Protein AF-K2CQ45-F1 (afdb_monomer_lite)

Structure (mmCIF, N/CA/C/O backbone):
data_AF-K2CQ45-F1
#
_entry.id   AF-K2CQ45-F1
#
loop_
_atom_site.group_PDB
_atom_site.id
_atom_site.type_symbol
_atom_site.label_atom_id
_atom_site.label_alt_id
_atom_site.label_comp_id
_atom_site.label_asym_id
_atom_site.label_entity_id
_atom_site.label_seq_id
_atom_site.pdbx_PDB_ins_code
_atom_site.Cartn_x
_atom_site.Cartn_y
_atom_site.Cartn_z
_atom_site.occupancy
_atom_site.B_iso_or_equiv
_atom_site.auth_seq_id
_atom_site.auth_comp_id
_atom_site.auth_asym_id
_atom_site.auth_atom_id
_atom_site.pdbx_PDB_model_num
ATOM 1 N N . ILE A 1 1 ? -0.972 -13.529 -9.033 1.00 86.44 1 ILE A N 1
ATOM 2 C CA . ILE A 1 1 ? -0.367 -12.830 -10.186 1.00 86.44 1 ILE A CA 1
ATOM 3 C C . ILE A 1 1 ? -0.069 -13.862 -11.252 1.00 86.44 1 ILE A C 1
ATOM 5 O O . ILE A 1 1 ? 0.663 -14.812 -10.983 1.00 86.44 1 ILE A O 1
ATOM 9 N N . ILE A 1 2 ? -0.666 -13.687 -12.423 1.00 92.06 2 ILE A N 1
ATOM 10 C CA . ILE A 1 2 ? -0.490 -14.557 -13.583 1.00 92.06 2 ILE A CA 1
ATOM 11 C C . ILE A 1 2 ? 0.249 -13.805 -14.693 1.00 92.06 2 ILE A C 1
ATOM 13 O O . ILE A 1 2 ? 0.113 -12.586 -14.810 1.00 92.06 2 ILE A O 1
ATOM 17 N N . THR A 1 3 ? 1.043 -14.522 -15.479 1.00 89.31 3 THR A N 1
ATOM 18 C CA . THR A 1 3 ? 1.695 -14.009 -16.686 1.00 89.31 3 THR A CA 1
ATOM 19 C C . THR A 1 3 ? 0.688 -13.850 -17.821 1.00 89.31 3 THR A C 1
ATOM 21 O O . THR A 1 3 ? -0.450 -14.317 -17.741 1.00 89.31 3 THR A O 1
ATOM 24 N N . ASP A 1 4 ? 1.138 -13.249 -18.921 1.00 86.25 4 ASP A N 1
ATOM 25 C CA . ASP A 1 4 ? 0.358 -13.147 -20.155 1.00 86.25 4 ASP A CA 1
ATOM 26 C C . ASP A 1 4 ? -0.076 -14.510 -20.717 1.00 86.25 4 ASP A C 1
ATOM 28 O O . ASP A 1 4 ? -1.190 -14.670 -21.201 1.00 86.25 4 ASP A O 1
ATOM 32 N N . SER A 1 5 ? 0.777 -15.522 -20.549 1.00 88.94 5 SER A N 1
ATOM 33 C CA . SER A 1 5 ? 0.526 -16.918 -20.921 1.00 88.94 5 SER A CA 1
ATOM 34 C C . SER A 1 5 ? -0.356 -17.696 -19.932 1.00 88.94 5 SER A C 1
ATOM 36 O O . SER A 1 5 ? -0.499 -18.909 -20.066 1.00 88.94 5 SER A O 1
ATOM 38 N N . GLY A 1 6 ? -0.907 -17.037 -18.905 1.00 87.62 6 GLY A N 1
ATOM 39 C CA . GLY A 1 6 ? -1.769 -17.660 -17.895 1.00 87.62 6 GLY A CA 1
ATOM 40 C C . GLY A 1 6 ? -1.033 -18.475 -16.826 1.00 87.62 6 GLY A C 1
ATOM 41 O O . GLY A 1 6 ? -1.675 -19.066 -15.959 1.00 87.62 6 GLY A O 1
ATOM 42 N N . ARG A 1 7 ? 0.307 -18.499 -16.833 1.00 89.94 7 ARG A N 1
ATOM 43 C CA . ARG A 1 7 ? 1.095 -19.184 -15.797 1.00 89.94 7 ARG A CA 1
ATOM 44 C C . ARG A 1 7 ? 1.094 -18.378 -14.504 1.00 89.94 7 ARG A C 1
ATOM 46 O O . ARG A 1 7 ? 1.172 -17.152 -14.524 1.00 89.94 7 ARG A O 1
ATOM 53 N N . VAL A 1 8 ? 1.057 -19.058 -13.363 1.00 90.75 8 VAL A N 1
ATOM 54 C CA . VAL A 1 8 ? 1.175 -18.397 -12.058 1.00 90.75 8 VAL A CA 1
ATOM 55 C C . VAL A 1 8 ? 2.617 -17.929 -11.863 1.00 90.75 8 VAL A C 1
ATOM 57 O O . VAL A 1 8 ? 3.536 -18.741 -11.847 1.00 90.75 8 VAL A O 1
ATOM 60 N N . PHE A 1 9 ? 2.806 -16.619 -11.709 1.00 88.06 9 PHE A N 1
ATOM 61 C CA . PHE A 1 9 ? 4.103 -16.008 -11.403 1.00 88.06 9 PHE A CA 1
ATOM 62 C C . PHE A 1 9 ? 4.307 -15.844 -9.893 1.00 88.06 9 PHE A C 1
ATOM 64 O O . PHE A 1 9 ? 5.366 -16.150 -9.359 1.00 88.06 9 PHE A O 1
ATOM 71 N N . LEU A 1 10 ? 3.274 -15.365 -9.197 1.00 86.69 10 LEU A N 1
ATOM 72 C CA . LEU A 1 10 ? 3.314 -15.128 -7.756 1.00 86.69 10 LEU A CA 1
ATOM 73 C C . LEU A 1 10 ? 1.924 -15.329 -7.164 1.00 86.69 10 LEU A C 1
ATOM 75 O O . LEU A 1 10 ? 0.952 -14.765 -7.666 1.00 86.69 10 LEU A O 1
ATOM 79 N N . CYS A 1 11 ? 1.825 -16.090 -6.079 1.00 87.50 11 CYS A N 1
ATOM 80 C CA . CYS A 1 11 ? 0.585 -16.276 -5.336 1.00 87.50 11 CYS A CA 1
ATOM 81 C C . CYS A 1 11 ? 0.736 -15.669 -3.939 1.00 87.50 11 CYS A C 1
ATOM 83 O O . CYS A 1 11 ? 1.561 -16.127 -3.151 1.00 87.50 11 CYS A O 1
ATOM 85 N N . HIS A 1 12 ? -0.045 -14.630 -3.641 1.00 86.56 12 HIS A N 1
ATOM 86 C CA . HIS A 1 12 ? -0.121 -14.072 -2.295 1.00 86.56 12 HIS A CA 1
ATOM 87 C C . HIS A 1 12 ? -1.175 -14.839 -1.505 1.00 86.56 12 HIS A C 1
ATOM 89 O O . HIS A 1 12 ? -2.341 -14.867 -1.899 1.00 86.56 12 HIS A O 1
ATOM 95 N N . GLN A 1 13 ? -0.760 -15.452 -0.400 1.00 90.50 13 GLN A N 1
ATOM 96 C CA . GLN A 1 13 ? -1.690 -16.112 0.506 1.00 90.50 13 GLN A CA 1
ATOM 97 C C . GLN A 1 13 ? -2.465 -15.068 1.322 1.00 90.50 13 GLN A C 1
ATOM 99 O O . GLN A 1 13 ? -1.872 -14.059 1.717 1.00 90.50 13 GLN A O 1
ATOM 104 N N . PRO A 1 14 ? -3.765 -15.286 1.596 1.00 90.00 14 PRO A N 1
ATOM 105 C CA . PRO A 1 14 ? -4.523 -14.417 2.483 1.00 90.00 14 PRO A CA 1
ATOM 106 C C . PRO A 1 14 ? -3.896 -14.403 3.878 1.00 90.00 14 PRO A C 1
ATOM 108 O O . PRO A 1 14 ? -3.746 -15.443 4.520 1.00 90.00 14 PRO A O 1
ATOM 111 N N . GLU A 1 15 ? -3.551 -13.216 4.358 1.00 91.12 15 GLU A N 1
ATOM 112 C CA . GLU A 1 15 ? -2.920 -13.002 5.658 1.00 91.12 15 GLU A CA 1
ATOM 113 C C . GLU A 1 15 ? -3.805 -12.125 6.550 1.00 91.12 15 GLU A C 1
ATOM 115 O O . GLU A 1 15 ? -4.525 -11.281 6.013 1.00 91.12 15 GLU A O 1
ATOM 120 N N . PRO A 1 16 ? -3.770 -12.294 7.891 1.00 94.62 16 PRO A N 1
ATOM 121 C CA . PRO A 1 16 ? -4.518 -11.453 8.823 1.00 94.62 16 PRO A CA 1
ATOM 122 C C . PRO A 1 16 ? -4.293 -9.957 8.580 1.00 94.62 16 PRO A C 1
ATOM 124 O O . PRO A 1 16 ? -3.160 -9.513 8.378 1.00 94.62 16 PRO A O 1
ATOM 127 N N . TYR A 1 17 ? -5.370 -9.172 8.654 1.00 95.69 17 TYR A N 1
ATOM 128 C CA . TYR A 1 17 ? -5.283 -7.728 8.483 1.00 95.69 17 TYR A CA 1
ATOM 129 C C . TYR A 1 17 ? -4.386 -7.099 9.555 1.00 95.69 17 TYR A C 1
ATOM 131 O O . TYR A 1 17 ? -4.572 -7.285 10.756 1.00 95.69 17 TYR A O 1
ATOM 139 N N . ASN A 1 18 ? -3.425 -6.302 9.100 1.00 95.62 18 ASN A N 1
ATOM 140 C CA . ASN A 1 18 ? -2.494 -5.552 9.923 1.00 95.62 18 ASN A CA 1
ATOM 141 C C . ASN A 1 18 ? -2.422 -4.091 9.448 1.00 95.62 18 ASN A C 1
ATOM 143 O O . ASN A 1 18 ? -1.876 -3.789 8.380 1.00 95.62 18 ASN A O 1
ATOM 147 N N . LYS A 1 19 ? -2.947 -3.175 10.273 1.00 95.12 19 LYS A N 1
ATOM 148 C CA . LYS A 1 19 ? -2.934 -1.726 10.009 1.00 95.12 19 LYS A CA 1
ATOM 149 C C . LYS A 1 19 ? -1.512 -1.156 9.948 1.00 95.12 19 LYS A C 1
ATOM 151 O O . LYS A 1 19 ? -1.225 -0.344 9.076 1.00 95.12 19 LYS A O 1
ATOM 156 N N . ARG A 1 20 ? -0.602 -1.592 10.827 1.00 94.25 20 ARG A N 1
ATOM 157 C CA . ARG A 1 20 ? 0.796 -1.112 10.847 1.00 94.25 20 ARG A CA 1
ATOM 158 C C . ARG A 1 20 ? 1.541 -1.484 9.572 1.00 94.25 20 ARG A C 1
ATOM 160 O O . ARG A 1 20 ? 2.253 -0.665 9.008 1.00 94.25 20 ARG A O 1
ATOM 167 N N . ARG A 1 21 ? 1.312 -2.694 9.061 1.00 94.62 21 ARG A N 1
ATOM 168 C CA . ARG A 1 21 ? 1.855 -3.108 7.764 1.00 94.62 21 ARG A CA 1
ATOM 169 C C . ARG A 1 21 ? 1.281 -2.284 6.615 1.00 94.62 21 ARG A C 1
ATOM 171 O O . ARG A 1 21 ? 2.021 -1.932 5.706 1.00 94.62 21 ARG A O 1
ATOM 178 N N . LEU A 1 22 ? -0.003 -1.925 6.666 1.00 95.62 22 LEU A N 1
ATOM 179 C CA . LEU A 1 22 ? -0.609 -1.068 5.642 1.00 95.62 22 LEU A CA 1
ATOM 180 C C . LEU A 1 22 ? 0.054 0.319 5.613 1.00 95.62 22 LEU A C 1
ATOM 182 O O . LEU A 1 22 ? 0.256 0.885 4.542 1.00 95.62 22 LEU A O 1
ATOM 186 N N . LEU A 1 23 ? 0.483 0.827 6.771 1.00 95.00 23 LEU A N 1
ATOM 187 C CA . LEU A 1 23 ? 1.288 2.047 6.877 1.00 95.00 23 LEU A CA 1
ATOM 188 C C . LEU A 1 23 ? 2.714 1.891 6.321 1.00 95.00 23 LEU A C 1
ATOM 190 O O . LEU A 1 23 ? 3.419 2.880 6.200 1.00 95.00 23 LEU A O 1
ATOM 194 N N . SER A 1 24 ? 3.207 0.710 5.970 1.00 92.19 24 SER A N 1
ATOM 195 C CA . SER A 1 24 ? 4.550 0.568 5.379 1.00 92.19 24 SER A CA 1
ATOM 196 C C . SER A 1 24 ? 4.532 0.045 3.949 1.00 92.19 24 SER A C 1
ATOM 198 O O . SER A 1 24 ? 5.461 0.322 3.183 1.00 92.19 24 SER A O 1
ATOM 200 N N . GLN A 1 25 ? 3.471 -0.665 3.571 1.00 91.19 25 GLN A N 1
ATOM 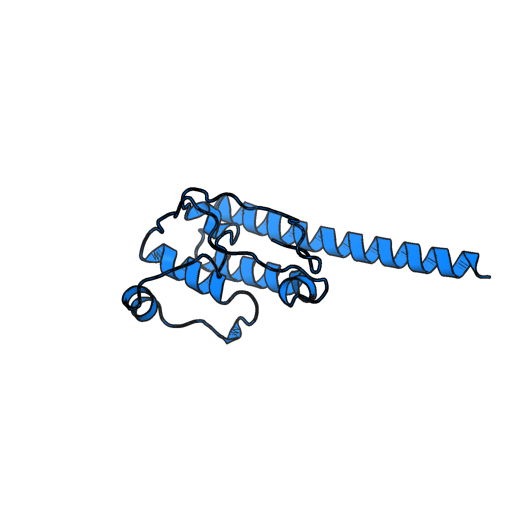201 C CA . GLN A 1 25 ? 3.292 -1.245 2.253 1.00 91.19 25 GLN A CA 1
ATOM 202 C C . GLN A 1 25 ? 1.807 -1.499 1.968 1.00 91.19 25 GLN A C 1
ATOM 204 O O . GLN A 1 25 ? 1.099 -2.089 2.781 1.00 91.19 25 GLN A O 1
ATOM 209 N N . CYS A 1 26 ? 1.344 -1.136 0.769 1.00 92.44 26 CYS A N 1
ATOM 210 C CA . CYS A 1 26 ? 0.044 -1.594 0.284 1.00 92.44 26 CYS A CA 1
ATOM 211 C C . CYS A 1 26 ? 0.131 -3.087 -0.066 1.00 92.44 26 CYS A C 1
ATOM 213 O O . CYS A 1 26 ? 0.826 -3.461 -1.011 1.00 92.44 26 CYS A O 1
ATOM 215 N N . TYR A 1 27 ? -0.538 -3.936 0.714 1.00 92.50 27 TYR A N 1
ATOM 216 C CA . TYR A 1 27 ? -0.609 -5.387 0.483 1.00 92.50 27 TYR A CA 1
ATOM 217 C C . TYR A 1 27 ? -2.033 -5.871 0.167 1.00 92.50 27 TYR A C 1
ATOM 219 O O . TYR A 1 27 ? -2.250 -7.058 -0.064 1.00 92.50 27 TYR A O 1
ATOM 227 N N . ILE A 1 28 ? -3.006 -4.957 0.139 1.00 93.62 28 ILE A N 1
ATOM 228 C CA . ILE A 1 28 ? -4.398 -5.268 -0.182 1.00 93.62 28 ILE A CA 1
ATOM 229 C C . ILE A 1 28 ? -4.550 -5.256 -1.702 1.00 93.62 28 ILE A C 1
ATOM 231 O O . ILE A 1 28 ? -4.413 -4.217 -2.345 1.00 93.62 28 ILE A O 1
ATOM 235 N N . GLY A 1 29 ? -4.843 -6.419 -2.281 1.00 91.38 29 GLY A N 1
ATOM 236 C CA . GLY A 1 29 ? -5.162 -6.525 -3.701 1.00 91.38 29 GLY A CA 1
ATOM 237 C C . GLY A 1 29 ? -6.559 -5.979 -3.984 1.00 91.38 29 GLY A C 1
ATOM 238 O O . GLY A 1 29 ? -7.541 -6.602 -3.586 1.00 91.38 29 GLY A O 1
ATOM 239 N N . GLN A 1 30 ? -6.646 -4.861 -4.712 1.00 91.50 30 GLN A N 1
ATOM 240 C CA . GLN A 1 30 ? -7.911 -4.232 -5.114 1.00 91.50 30 GLN A CA 1
ATOM 241 C C . GLN A 1 30 ? -8.970 -5.213 -5.666 1.00 91.50 30 GLN A C 1
ATOM 243 O O . GLN A 1 30 ? -10.098 -5.148 -5.180 1.00 91.50 30 GLN A O 1
ATOM 248 N N . PRO A 1 31 ? -8.662 -6.153 -6.588 1.00 93.62 31 PRO A N 1
ATOM 249 C CA . PRO A 1 31 ? -9.677 -7.066 -7.129 1.00 93.62 31 PRO A CA 1
ATOM 250 C C . PRO A 1 31 ? -10.191 -8.114 -6.126 1.00 93.62 31 PRO A C 1
ATOM 252 O O . PRO A 1 31 ? -11.178 -8.784 -6.407 1.00 93.62 31 PRO A O 1
ATOM 255 N N . SER A 1 32 ? -9.547 -8.260 -4.964 1.00 94.31 32 SER A N 1
ATOM 256 C CA . SER A 1 32 ? -9.981 -9.152 -3.878 1.00 94.31 32 SER A CA 1
ATOM 257 C C . SER A 1 32 ? -10.616 -8.396 -2.703 1.00 94.31 32 SER A C 1
ATOM 259 O O . SER A 1 32 ? -10.822 -8.990 -1.644 1.00 94.31 32 SER A O 1
ATOM 261 N N . CYS A 1 33 ? -10.873 -7.091 -2.838 1.00 94.75 33 CYS A N 1
ATOM 262 C CA . CYS A 1 33 ? -11.359 -6.255 -1.745 1.00 94.75 33 CYS A CA 1
ATOM 263 C C . CYS A 1 33 ? -12.851 -5.928 -1.890 1.00 94.75 33 CYS A C 1
ATOM 265 O O . CYS A 1 33 ? -13.309 -5.505 -2.949 1.00 94.75 33 CYS A O 1
ATOM 267 N N . PHE A 1 34 ? -13.585 -6.060 -0.785 1.00 96.06 34 PHE A N 1
ATOM 268 C CA . PHE A 1 34 ? -14.986 -5.668 -0.657 1.00 96.06 34 PHE A CA 1
ATOM 269 C C . PHE A 1 34 ? -15.132 -4.735 0.540 1.00 96.06 34 PHE A C 1
ATOM 271 O O . PHE A 1 34 ? -14.489 -4.927 1.572 1.00 96.06 34 PHE A O 1
ATOM 278 N N . TYR A 1 35 ? -16.002 -3.740 0.423 1.00 96.44 35 TYR A N 1
ATOM 279 C CA . TYR A 1 35 ? -16.268 -2.781 1.488 1.00 96.44 35 TYR A CA 1
ATOM 280 C C . TYR A 1 35 ? -17.729 -2.341 1.461 1.00 96.44 35 TYR A C 1
ATOM 282 O O . TYR A 1 35 ? -18.402 -2.389 0.431 1.00 96.44 35 TYR A O 1
ATOM 290 N N . ARG A 1 36 ? -18.237 -1.917 2.621 1.00 96.75 36 ARG A N 1
ATOM 291 C CA . ARG A 1 36 ? -19.612 -1.426 2.750 1.00 96.75 36 ARG A CA 1
ATOM 292 C C . ARG A 1 36 ? -19.739 -0.058 2.082 1.00 96.75 36 ARG A C 1
ATOM 294 O O . ARG A 1 36 ? -18.850 0.782 2.214 1.00 96.75 36 ARG A O 1
ATOM 301 N N . LYS A 1 37 ? -20.878 0.192 1.433 1.00 96.88 37 LYS A N 1
ATOM 302 C CA . LYS A 1 37 ? -21.195 1.497 0.829 1.00 96.88 37 LYS A CA 1
ATOM 303 C C . LYS A 1 37 ? -21.120 2.634 1.853 1.00 96.88 37 LYS A C 1
ATOM 305 O O . LYS A 1 37 ? -20.552 3.679 1.558 1.00 96.88 37 LYS A O 1
ATOM 310 N N . GLU A 1 38 ? -21.632 2.399 3.057 1.00 97.69 38 GLU A N 1
ATOM 311 C CA . GLU A 1 38 ? -21.621 3.364 4.165 1.00 97.69 38 GLU A CA 1
ATOM 312 C C . GLU A 1 38 ? -20.199 3.777 4.566 1.00 97.69 38 GLU A C 1
ATOM 314 O O . GLU A 1 38 ? -19.949 4.948 4.834 1.00 97.69 38 GLU A O 1
ATOM 319 N N . LEU A 1 39 ? -19.239 2.842 4.540 1.00 97.62 39 LEU A N 1
ATOM 320 C CA . LEU A 1 39 ? -17.840 3.144 4.844 1.00 97.62 39 LEU A CA 1
ATOM 321 C C . LEU A 1 39 ? -17.233 4.075 3.786 1.00 97.62 39 LEU A C 1
ATOM 323 O O . LEU A 1 39 ? -16.561 5.041 4.136 1.00 97.62 39 LEU A O 1
ATOM 327 N N . LEU A 1 40 ? -17.515 3.823 2.502 1.00 97.69 40 LEU A N 1
ATOM 328 C CA . LEU A 1 40 ? -17.088 4.698 1.406 1.00 97.69 40 LEU A CA 1
ATOM 329 C C . LEU A 1 40 ? -17.712 6.095 1.519 1.00 97.69 40 LEU A C 1
ATOM 331 O O . LEU A 1 40 ? -17.020 7.091 1.337 1.00 97.69 40 LEU A O 1
ATOM 335 N N . GLN A 1 41 ? -19.004 6.177 1.840 1.00 97.44 41 GLN A N 1
ATOM 336 C CA . GLN A 1 41 ? -19.687 7.457 2.046 1.00 97.44 41 GLN A CA 1
ATOM 337 C C . GLN A 1 41 ? -19.090 8.236 3.222 1.00 97.44 41 GLN A C 1
ATOM 339 O O . GLN A 1 41 ? -18.942 9.450 3.124 1.00 97.44 41 GLN A O 1
ATOM 344 N N . LYS A 1 42 ? -18.700 7.541 4.297 1.00 97.69 42 LYS A N 1
ATOM 345 C CA . LYS A 1 42 ? -18.100 8.152 5.486 1.00 97.69 42 LYS A CA 1
ATOM 346 C C . LYS A 1 42 ? -16.739 8.789 5.204 1.00 97.69 42 LYS A C 1
ATOM 348 O O . LYS A 1 42 ? -16.498 9.909 5.638 1.00 97.69 42 LYS A O 1
ATOM 353 N N . VAL A 1 43 ? -15.848 8.091 4.497 1.00 97.38 43 VAL A N 1
ATOM 354 C CA . VAL A 1 43 ? -14.477 8.589 4.253 1.00 97.38 43 VAL A CA 1
ATOM 355 C C . VAL A 1 43 ? -14.327 9.396 2.962 1.00 97.38 43 VAL A C 1
ATOM 357 O O . VAL A 1 43 ? -13.253 9.947 2.716 1.00 97.38 43 VAL A O 1
ATOM 360 N N . GLY A 1 44 ? -15.356 9.418 2.111 1.00 97.12 44 GLY A N 1
ATOM 361 C CA . GLY A 1 44 ? -15.336 10.039 0.788 1.00 97.12 44 GLY A CA 1
ATOM 362 C C . GLY A 1 44 ? -14.819 9.126 -0.333 1.00 97.12 44 GLY A C 1
ATOM 363 O O . GLY A 1 44 ? -14.215 8.075 -0.105 1.00 97.12 44 GLY A O 1
ATOM 364 N N . LEU A 1 45 ? -15.053 9.546 -1.579 1.00 96.12 45 LEU A N 1
ATOM 365 C CA . LEU A 1 45 ? -14.685 8.799 -2.788 1.00 96.12 45 LEU A CA 1
ATOM 366 C C . LEU A 1 45 ? -13.158 8.715 -3.004 1.00 96.12 45 LEU A C 1
ATOM 368 O O . LEU A 1 45 ? -12.350 9.174 -2.194 1.00 96.12 45 LEU A O 1
ATOM 372 N N . LEU A 1 46 ? -12.749 8.073 -4.100 1.00 96.19 46 LEU A N 1
ATOM 373 C CA . LEU A 1 46 ? -11.350 8.020 -4.525 1.00 96.19 46 LEU A CA 1
ATOM 374 C C . LEU A 1 46 ? -10.831 9.426 -4.850 1.00 96.19 46 LEU A C 1
ATOM 376 O O . LEU A 1 46 ? -11.491 10.184 -5.558 1.00 96.19 46 LEU A O 1
ATOM 380 N N . ASN A 1 47 ? -9.617 9.737 -4.396 1.00 95.25 47 ASN A N 1
ATOM 381 C CA . ASN A 1 47 ? -8.905 10.924 -4.849 1.00 95.25 47 ASN A CA 1
ATOM 382 C C . ASN A 1 47 ? -8.273 10.650 -6.224 1.00 95.25 47 ASN A C 1
ATOM 384 O O . ASN A 1 47 ? -7.225 10.005 -6.321 1.00 95.25 47 ASN A O 1
ATOM 388 N N . VAL A 1 48 ? -8.923 11.130 -7.285 1.00 94.56 48 VAL A N 1
ATOM 389 C CA . VAL A 1 48 ? -8.518 10.884 -8.680 1.00 94.56 48 VAL A CA 1
ATOM 390 C C . VAL A 1 48 ? -7.205 11.570 -9.069 1.00 94.56 48 VAL A C 1
ATOM 392 O O . VAL A 1 48 ? -6.508 11.075 -9.958 1.00 94.56 48 VAL A O 1
ATOM 395 N N . ASP A 1 49 ? -6.804 12.622 -8.350 1.00 94.06 49 ASP A N 1
ATOM 396 C CA . ASP A 1 49 ? -5.576 13.383 -8.618 1.00 94.06 49 ASP A CA 1
ATOM 397 C C . ASP A 1 49 ? -4.304 12.569 -8.316 1.00 94.06 49 ASP A C 1
ATOM 399 O O . ASP A 1 49 ? -3.203 12.888 -8.772 1.00 94.06 49 ASP A O 1
ATOM 403 N N . LEU A 1 50 ? -4.432 11.464 -7.569 1.00 91.62 50 LEU A N 1
ATOM 404 C CA . LEU A 1 50 ? -3.313 10.571 -7.264 1.00 91.62 50 LEU A CA 1
ATOM 405 C C . LEU A 1 50 ? -2.868 9.732 -8.470 1.00 91.62 50 LEU A C 1
ATOM 407 O O . LEU A 1 50 ? -1.702 9.336 -8.528 1.00 91.62 50 LEU A O 1
ATOM 411 N N . HIS A 1 51 ? -3.769 9.442 -9.418 1.00 88.62 51 HIS A N 1
ATOM 412 C CA . HIS A 1 51 ? -3.589 8.635 -10.640 1.00 88.62 51 HIS A CA 1
ATOM 413 C C . HIS A 1 51 ? -3.078 7.179 -10.504 1.00 88.62 51 HIS A C 1
ATOM 415 O O . HIS A 1 51 ? -3.447 6.339 -11.322 1.00 88.62 51 HIS A O 1
ATOM 421 N N . LEU A 1 52 ? -2.204 6.861 -9.541 1.00 89.00 52 LEU A N 1
ATOM 422 C CA . LEU A 1 52 ? -1.441 5.603 -9.460 1.00 89.00 52 LEU A CA 1
ATOM 423 C C . LEU A 1 52 ? -1.518 4.896 -8.092 1.00 89.00 52 LEU A C 1
ATOM 425 O O . LEU A 1 52 ? -0.964 3.811 -7.951 1.00 89.00 52 LEU A O 1
ATOM 429 N N . ALA A 1 53 ? -2.160 5.507 -7.090 1.00 93.19 53 ALA A N 1
ATOM 430 C CA . ALA A 1 53 ? -2.269 4.967 -5.725 1.00 93.19 53 ALA A CA 1
ATOM 431 C C . ALA A 1 53 ? -3.607 5.335 -5.049 1.00 93.19 53 ALA A C 1
ATOM 433 O O . ALA A 1 53 ? -3.660 5.590 -3.846 1.00 93.19 53 ALA A O 1
ATOM 434 N N . MET A 1 54 ? -4.678 5.432 -5.843 1.00 95.44 54 MET A N 1
ATOM 435 C CA . MET A 1 54 ? -6.007 5.859 -5.380 1.00 95.44 54 MET A CA 1
ATOM 436 C C . MET A 1 54 ? -6.618 4.863 -4.387 1.00 95.44 54 MET A C 1
ATOM 438 O O . MET A 1 54 ? -7.244 5.245 -3.405 1.00 95.44 54 MET A O 1
ATOM 442 N N . ASP A 1 55 ? -6.418 3.576 -4.654 1.00 95.62 55 ASP A N 1
ATOM 443 C CA . ASP A 1 55 ? -6.826 2.474 -3.793 1.00 95.62 55 ASP A CA 1
ATOM 444 C C . ASP A 1 55 ? -6.047 2.486 -2.476 1.00 95.62 55 ASP A C 1
ATOM 446 O O . ASP A 1 55 ? -6.649 2.369 -1.415 1.00 95.62 55 ASP A O 1
ATOM 450 N N . TYR A 1 56 ? -4.730 2.709 -2.519 1.00 96.88 56 TYR A N 1
ATOM 451 C CA . TYR A 1 56 ? -3.919 2.780 -1.306 1.00 96.88 56 TYR A CA 1
ATOM 452 C C . TYR A 1 56 ? -4.349 3.917 -0.372 1.00 96.88 56 TYR A C 1
ATOM 454 O O . TYR A 1 56 ? -4.487 3.694 0.831 1.00 96.88 56 TYR A O 1
ATOM 462 N N . ASP A 1 57 ? -4.608 5.105 -0.921 1.00 97.31 57 ASP A N 1
ATOM 463 C CA . ASP A 1 57 ? -5.197 6.222 -0.175 1.00 97.31 57 ASP A CA 1
ATOM 464 C C . ASP A 1 57 ? -6.524 5.825 0.490 1.00 97.31 57 ASP A C 1
ATOM 466 O O . ASP A 1 57 ? -6.709 6.021 1.693 1.00 97.31 57 ASP A O 1
ATOM 470 N N . LEU A 1 58 ? -7.419 5.183 -0.266 1.00 97.50 58 LEU A N 1
ATOM 471 C CA . LEU A 1 58 ? -8.702 4.727 0.260 1.00 97.50 58 LEU A CA 1
ATOM 472 C C . LEU A 1 58 ? -8.532 3.701 1.389 1.00 97.50 58 LEU A C 1
ATOM 474 O O . LEU A 1 58 ? -9.208 3.801 2.412 1.00 97.50 58 LEU A O 1
ATOM 478 N N . TRP A 1 59 ? -7.601 2.752 1.257 1.00 97.56 59 TRP A N 1
ATOM 479 C CA . TRP A 1 59 ? -7.316 1.765 2.302 1.00 97.56 59 TRP A CA 1
ATOM 480 C C . TRP A 1 59 ? -6.788 2.415 3.580 1.00 97.56 59 TRP A C 1
ATOM 482 O O . TRP A 1 59 ? -7.192 2.023 4.675 1.00 97.56 59 TRP A O 1
ATOM 492 N N . LEU A 1 60 ? -5.919 3.421 3.461 1.00 97.12 60 LEU A N 1
ATOM 493 C CA . LEU A 1 60 ? -5.397 4.165 4.609 1.00 97.12 60 LEU A CA 1
ATOM 494 C C . LEU A 1 60 ? -6.496 4.947 5.336 1.00 97.12 60 LEU A C 1
ATOM 496 O O . LEU A 1 60 ? -6.487 4.986 6.570 1.00 97.12 60 LEU A O 1
ATOM 500 N N . ARG A 1 61 ? -7.457 5.513 4.593 1.00 97.50 61 ARG A N 1
ATOM 501 C CA . ARG A 1 61 ? -8.647 6.170 5.153 1.00 97.50 61 ARG A CA 1
ATOM 502 C C . ARG A 1 61 ? -9.587 5.175 5.826 1.00 97.50 61 ARG A C 1
ATOM 504 O O . ARG A 1 61 ? -9.944 5.376 6.982 1.00 97.50 61 ARG A O 1
ATOM 511 N N . PHE A 1 62 ? -9.914 4.059 5.172 1.00 97.81 62 PHE A N 1
ATOM 512 C CA . PHE A 1 62 ? -10.710 2.983 5.780 1.00 97.81 62 PHE A CA 1
ATOM 513 C C . PHE A 1 62 ? -10.085 2.468 7.075 1.00 97.81 62 PHE A C 1
ATOM 515 O O . PHE A 1 62 ? -10.792 2.265 8.059 1.00 97.81 62 PHE A O 1
ATOM 522 N N . ALA A 1 63 ? -8.759 2.331 7.110 1.00 96.50 63 ALA A N 1
ATOM 523 C CA . ALA A 1 63 ? -8.033 1.878 8.286 1.00 96.50 63 ALA A CA 1
ATOM 524 C C . ALA A 1 63 ? -8.140 2.825 9.495 1.00 96.50 63 ALA A C 1
ATOM 526 O O . ALA A 1 63 ? -7.811 2.405 10.609 1.00 96.50 63 ALA A O 1
ATOM 527 N N . GLN A 1 64 ? -8.548 4.087 9.313 1.00 96.12 64 GLN A N 1
ATOM 528 C CA . GLN A 1 64 ? -8.847 4.989 10.432 1.00 96.12 64 GLN A CA 1
ATOM 529 C C . GLN A 1 64 ? -10.216 4.713 11.053 1.00 96.12 64 GLN A C 1
ATOM 531 O O . GLN A 1 64 ? -10.382 4.927 12.248 1.00 96.12 64 GLN A O 1
ATOM 536 N N . GLU A 1 65 ? -11.149 4.173 10.273 1.00 97.12 65 GLU A N 1
ATOM 537 C CA . GLU A 1 65 ? -12.533 3.961 10.690 1.00 97.12 65 GLU A CA 1
ATOM 538 C C . GLU A 1 65 ? -12.793 2.550 11.217 1.00 97.12 65 GLU A C 1
ATOM 540 O O . GLU A 1 65 ? -13.526 2.376 12.188 1.00 97.12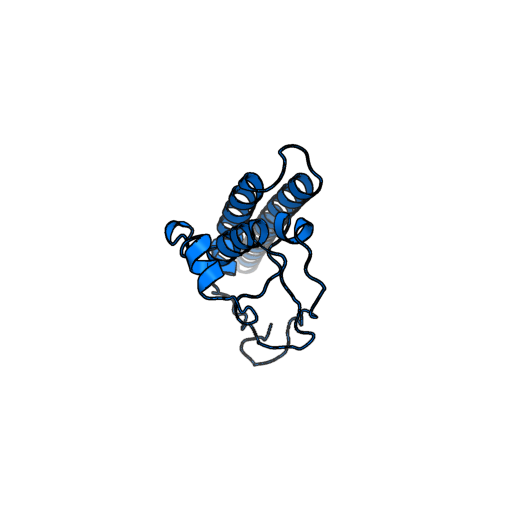 65 GLU A O 1
ATOM 545 N N . ALA A 1 66 ? -12.222 1.530 10.573 1.00 95.38 66 ALA A N 1
ATOM 546 C CA . ALA A 1 66 ? -12.474 0.138 10.924 1.00 95.38 66 ALA A CA 1
ATOM 547 C C . ALA A 1 66 ? -11.311 -0.789 10.524 1.00 95.38 66 ALA A C 1
ATOM 549 O O . ALA A 1 66 ? -10.614 -0.537 9.535 1.00 95.38 66 ALA A O 1
ATOM 550 N N . PRO A 1 67 ? -11.094 -1.899 11.256 1.00 94.56 67 PRO A N 1
ATOM 551 C CA . PRO A 1 67 ? -10.240 -2.974 10.774 1.00 94.56 67 PRO A CA 1
ATOM 552 C C . PRO A 1 67 ? -10.912 -3.735 9.622 1.00 94.56 67 PRO A C 1
ATOM 554 O O . PRO A 1 67 ? -12.137 -3.756 9.503 1.00 94.56 67 PRO A O 1
ATOM 557 N N . ALA A 1 68 ? -10.112 -4.410 8.797 1.00 95.75 68 ALA A N 1
ATOM 558 C CA . ALA A 1 68 ? -10.622 -5.321 7.777 1.00 95.75 68 ALA A CA 1
ATOM 559 C C . ALA A 1 68 ? -10.663 -6.772 8.282 1.00 95.75 68 ALA A C 1
ATOM 561 O O . ALA A 1 68 ? -9.840 -7.190 9.099 1.00 95.75 68 ALA A O 1
ATOM 562 N N . GLY A 1 69 ? -11.608 -7.550 7.753 1.00 95.81 69 GLY A N 1
ATOM 563 C CA . GLY A 1 69 ? -11.605 -9.009 7.845 1.00 95.81 69 GLY A CA 1
ATOM 564 C C . GLY A 1 69 ? -10.826 -9.641 6.690 1.00 95.81 69 GLY A C 1
ATOM 565 O O . GLY A 1 69 ? -10.528 -8.983 5.694 1.00 95.81 69 GLY A O 1
ATOM 566 N N . VAL A 1 70 ? -10.511 -10.932 6.812 1.00 95.75 70 VAL A N 1
ATOM 567 C CA . VAL A 1 70 ? -9.766 -11.681 5.790 1.00 95.75 70 VAL A CA 1
ATOM 568 C C . VAL A 1 70 ? -10.566 -12.893 5.358 1.00 95.75 70 VAL A C 1
ATOM 570 O O . VAL A 1 70 ? -10.938 -13.730 6.179 1.00 95.75 70 VAL A O 1
ATOM 573 N N . ILE A 1 71 ? -10.787 -13.001 4.053 1.00 95.50 71 ILE A N 1
ATOM 574 C CA . ILE A 1 71 ? -11.349 -14.195 3.432 1.00 95.50 71 ILE A CA 1
ATOM 575 C C . ILE A 1 71 ? -10.177 -15.127 3.121 1.00 95.50 71 ILE A C 1
ATOM 577 O O . ILE A 1 71 ? -9.307 -14.787 2.322 1.00 95.50 71 ILE A O 1
ATOM 581 N N . LYS A 1 72 ? -10.132 -16.297 3.767 1.00 94.81 72 LYS A N 1
ATOM 582 C CA . LYS A 1 72 ? -9.062 -17.299 3.601 1.00 94.81 72 LYS A CA 1
ATOM 583 C C . LYS A 1 72 ? -9.226 -18.105 2.302 1.00 94.81 72 LYS A C 1
ATOM 585 O O . LYS A 1 72 ? -9.271 -19.329 2.329 1.00 94.81 72 LYS A O 1
ATOM 590 N N . ALA A 1 73 ? -9.352 -17.410 1.175 1.00 94.00 73 ALA A N 1
ATOM 591 C CA . ALA A 1 73 ? -9.458 -17.992 -0.157 1.00 94.00 73 ALA A CA 1
ATOM 592 C C . ALA A 1 73 ? -8.809 -17.078 -1.205 1.00 94.00 73 ALA A C 1
ATOM 594 O O . ALA A 1 73 ? -8.701 -15.865 -1.017 1.00 94.00 73 ALA A O 1
ATOM 595 N N . ILE A 1 74 ? -8.398 -17.660 -2.331 1.00 93.00 74 ILE A N 1
ATOM 596 C CA . ILE A 1 74 ? -7.943 -16.896 -3.495 1.00 93.00 74 ILE A CA 1
ATOM 597 C C . ILE A 1 74 ? -9.175 -16.421 -4.263 1.00 93.00 74 ILE A C 1
ATOM 599 O O . ILE A 1 74 ? -9.926 -17.234 -4.790 1.00 93.00 74 ILE A O 1
ATOM 603 N N . LEU A 1 75 ? -9.381 -15.104 -4.309 1.00 94.75 75 LEU A N 1
ATOM 604 C CA . LEU A 1 75 ? -10.577 -14.502 -4.914 1.00 94.75 75 LEU A CA 1
ATOM 605 C C . LEU A 1 75 ? -10.336 -13.918 -6.308 1.00 94.75 75 LEU A C 1
ATOM 607 O O . LEU A 1 75 ? -11.286 -13.695 -7.050 1.00 94.75 75 LEU A O 1
ATOM 611 N N . SER A 1 76 ? -9.082 -13.640 -6.671 1.00 94.19 76 SER A N 1
ATOM 612 C CA . SER A 1 76 ? -8.772 -12.989 -7.942 1.00 94.19 76 SER A CA 1
ATOM 613 C C . SER A 1 76 ? -7.361 -13.291 -8.441 1.00 94.19 76 SER A C 1
ATOM 615 O O . SER A 1 76 ? -6.464 -13.659 -7.679 1.00 94.19 76 SER A O 1
ATOM 617 N N . ASN A 1 77 ? -7.163 -13.083 -9.744 1.00 92.75 77 ASN A N 1
ATOM 618 C CA . ASN A 1 77 ? -5.867 -13.138 -10.405 1.00 92.75 77 ASN A CA 1
ATOM 619 C C . ASN A 1 77 ? -5.532 -11.772 -11.006 1.00 92.75 77 ASN A C 1
ATOM 621 O O . ASN A 1 77 ? -6.235 -11.282 -11.885 1.00 92.75 77 ASN A O 1
ATOM 625 N N . LEU A 1 78 ? -4.420 -11.177 -10.572 1.00 89.44 78 LEU A N 1
ATOM 626 C CA . LEU A 1 78 ? -3.848 -10.003 -11.231 1.00 89.44 78 LEU A CA 1
ATOM 627 C C . LEU A 1 78 ? -2.987 -10.452 -12.418 1.00 89.44 78 LEU A C 1
ATOM 629 O O . LEU A 1 78 ? -2.043 -11.219 -12.219 1.00 89.44 78 LEU A O 1
ATOM 633 N N . ARG A 1 79 ? -3.274 -9.965 -13.627 1.00 88.94 79 ARG A N 1
ATOM 634 C CA . ARG A 1 79 ? -2.405 -10.171 -14.795 1.00 88.94 79 ARG A CA 1
ATOM 635 C C . ARG A 1 79 ? -1.227 -9.205 -14.729 1.00 88.94 79 ARG A C 1
ATOM 637 O O . ARG A 1 79 ? -1.425 -8.002 -14.574 1.00 88.94 79 ARG A O 1
ATOM 644 N N . PHE A 1 80 ? -0.015 -9.731 -14.853 1.00 83.62 80 PHE A N 1
ATOM 645 C CA . PHE A 1 80 ? 1.202 -8.940 -14.976 1.00 83.62 80 PHE A CA 1
ATOM 646 C C . PHE A 1 80 ? 1.720 -9.000 -16.411 1.00 83.62 80 PHE A C 1
ATOM 648 O O . PHE A 1 80 ? 1.849 -10.077 -16.991 1.00 83.62 80 PHE A O 1
ATOM 655 N N . TYR A 1 81 ? 2.017 -7.828 -16.959 1.00 82.81 81 TYR A N 1
ATOM 656 C CA . TYR A 1 81 ? 2.613 -7.630 -18.274 1.00 82.81 81 TYR A CA 1
ATOM 657 C C . TYR A 1 81 ? 3.520 -6.391 -18.221 1.00 82.81 81 TYR A C 1
ATOM 659 O O . TYR A 1 81 ? 3.346 -5.524 -17.356 1.00 82.81 81 TYR A O 1
ATOM 667 N N . GLU A 1 82 ? 4.496 -6.313 -19.127 1.00 71.88 82 GLU A N 1
ATOM 668 C CA . GLU A 1 82 ? 5.602 -5.339 -19.063 1.00 71.88 82 GLU A CA 1
ATOM 669 C C . GLU A 1 82 ? 5.125 -3.880 -18.991 1.00 71.88 82 GLU A C 1
ATOM 671 O O . GLU A 1 82 ? 5.678 -3.072 -18.251 1.00 71.88 82 GLU A O 1
ATOM 676 N N . ASN A 1 83 ? 4.020 -3.566 -19.668 1.00 78.56 83 ASN A N 1
ATOM 677 C CA . ASN A 1 83 ? 3.493 -2.206 -19.787 1.00 78.56 83 ASN A CA 1
ATOM 678 C C . ASN A 1 83 ? 2.368 -1.879 -18.793 1.00 78.56 83 ASN A C 1
ATOM 680 O O . ASN A 1 83 ? 1.524 -1.017 -19.053 1.00 78.56 83 ASN A O 1
ATOM 684 N N . THR A 1 84 ? 2.307 -2.561 -17.647 1.00 81.44 84 THR A N 1
ATOM 685 C CA . THR A 1 84 ? 1.386 -2.141 -16.581 1.00 81.44 84 THR A CA 1
ATOM 686 C C . THR A 1 84 ? 1.753 -0.734 -16.096 1.00 81.44 84 THR A C 1
ATOM 688 O O . THR A 1 84 ? 2.924 -0.421 -15.883 1.00 81.44 84 THR A O 1
ATOM 691 N N . L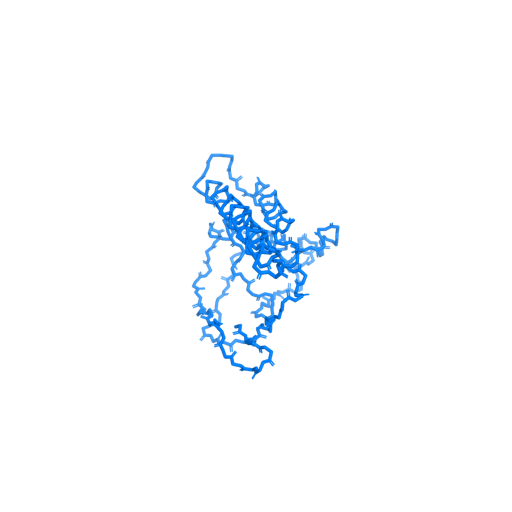YS A 1 85 ? 0.752 0.135 -15.875 1.00 80.69 85 LYS A N 1
ATOM 692 C CA . LYS A 1 85 ? 0.981 1.528 -15.427 1.00 80.69 85 LYS A CA 1
ATOM 693 C C . LYS A 1 85 ? 1.872 1.595 -14.181 1.00 80.69 85 LYS A C 1
ATOM 695 O O . LYS A 1 85 ? 2.763 2.436 -14.103 1.00 80.69 85 LYS A O 1
ATOM 700 N N . SER A 1 86 ? 1.657 0.693 -13.226 1.00 77.38 86 SER A N 1
ATOM 701 C CA . SER A 1 86 ? 2.443 0.635 -11.992 1.00 77.38 86 SER A CA 1
ATOM 702 C C . SER A 1 86 ? 3.900 0.237 -12.231 1.00 77.38 86 SER A C 1
ATOM 704 O O . SER A 1 86 ? 4.763 0.744 -11.524 1.00 77.38 86 SER A O 1
ATOM 706 N N . ALA A 1 87 ? 4.185 -0.614 -13.225 1.00 81.19 87 ALA A N 1
ATOM 707 C CA . ALA A 1 87 ? 5.552 -0.964 -13.609 1.00 81.19 87 ALA A CA 1
ATOM 708 C C . ALA A 1 87 ? 6.238 0.183 -14.363 1.00 81.19 87 ALA A C 1
ATOM 710 O O . ALA A 1 87 ? 7.370 0.525 -14.042 1.00 81.19 87 ALA A O 1
ATOM 711 N N . LEU A 1 88 ? 5.538 0.846 -15.289 1.00 86.00 88 LEU A N 1
ATOM 712 C CA . LEU A 1 88 ? 6.083 1.982 -16.044 1.00 86.00 88 LEU A CA 1
ATOM 713 C C . LEU A 1 88 ? 6.410 3.187 -15.150 1.00 86.00 88 LEU A C 1
ATOM 715 O O . LEU A 1 88 ? 7.380 3.904 -15.383 1.00 86.00 88 LEU A O 1
ATOM 719 N N . PHE A 1 89 ? 5.609 3.414 -14.106 1.00 89.88 89 PHE A N 1
ATOM 720 C CA . PHE A 1 89 ? 5.728 4.581 -13.230 1.00 89.88 89 PHE A CA 1
ATOM 721 C C . PHE A 1 89 ? 6.103 4.221 -11.791 1.00 89.88 89 PHE A C 1
ATOM 723 O O . PHE A 1 89 ? 5.759 4.947 -10.856 1.00 89.88 89 PHE A O 1
ATOM 730 N N . ILE A 1 90 ? 6.835 3.127 -11.590 1.00 89.62 90 ILE A N 1
ATOM 731 C CA . ILE A 1 90 ? 7.126 2.567 -10.265 1.00 89.62 90 ILE A CA 1
ATOM 732 C C . ILE A 1 90 ? 7.835 3.561 -9.314 1.00 89.62 90 ILE A C 1
ATOM 734 O O . ILE A 1 90 ? 7.520 3.610 -8.127 1.00 89.62 90 ILE A O 1
ATOM 738 N N . ASN A 1 91 ? 8.698 4.455 -9.817 1.00 91.88 91 ASN A N 1
ATOM 739 C CA . ASN A 1 91 ? 9.276 5.550 -9.020 1.00 91.88 91 ASN A CA 1
ATOM 740 C C . ASN A 1 91 ? 8.232 6.570 -8.550 1.00 91.88 91 ASN A C 1
ATOM 742 O O . ASN A 1 91 ? 8.304 7.073 -7.425 1.00 91.88 91 ASN A O 1
ATOM 746 N N . LYS A 1 92 ? 7.264 6.892 -9.413 1.00 92.94 92 LYS A N 1
ATOM 747 C CA . LYS A 1 92 ? 6.167 7.808 -9.087 1.00 92.94 92 LYS A CA 1
ATOM 748 C C . LYS A 1 92 ? 5.232 7.160 -8.070 1.00 92.94 92 LYS A C 1
ATOM 750 O O . LYS A 1 92 ? 4.891 7.822 -7.095 1.00 92.94 92 LYS A O 1
ATOM 755 N N . VAL A 1 93 ? 4.911 5.874 -8.245 1.00 92.44 93 VAL A N 1
ATOM 756 C CA . VAL A 1 93 ? 4.162 5.065 -7.269 1.00 92.44 93 VAL A CA 1
ATOM 757 C C . VAL A 1 93 ? 4.864 5.103 -5.913 1.00 92.44 93 VAL A C 1
ATOM 759 O O . VAL A 1 93 ? 4.264 5.546 -4.942 1.00 92.44 93 VAL A O 1
ATOM 762 N N . ALA A 1 94 ? 6.154 4.754 -5.850 1.00 93.44 94 ALA A N 1
ATOM 763 C CA . ALA A 1 94 ? 6.914 4.737 -4.599 1.00 93.44 94 ALA A CA 1
ATO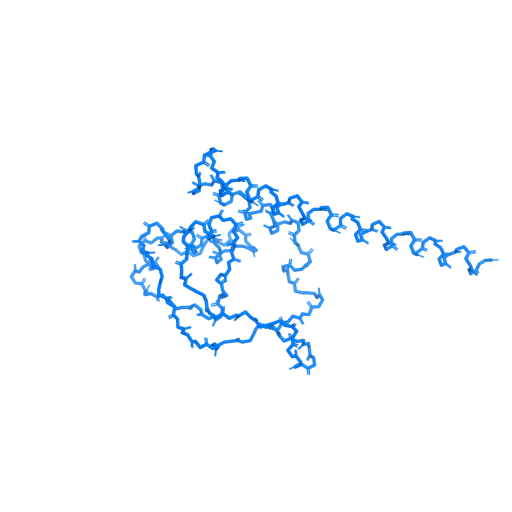M 764 C C . ALA A 1 94 ? 6.908 6.097 -3.883 1.00 93.44 94 ALA A C 1
ATOM 766 O O . ALA A 1 94 ? 6.749 6.159 -2.664 1.00 93.44 94 ALA A O 1
ATOM 767 N N . ARG A 1 95 ? 7.038 7.200 -4.634 1.00 94.94 95 ARG A N 1
ATOM 768 C CA . ARG A 1 95 ? 6.965 8.558 -4.077 1.00 94.94 95 ARG A CA 1
ATOM 769 C C . ARG A 1 95 ? 5.576 8.883 -3.525 1.00 94.94 95 ARG A C 1
ATOM 771 O O . ARG A 1 95 ? 5.481 9.431 -2.430 1.00 94.94 95 ARG A O 1
ATOM 778 N N . ILE A 1 96 ? 4.514 8.568 -4.269 1.00 95.25 96 ILE A N 1
ATOM 779 C CA . ILE A 1 96 ? 3.133 8.823 -3.837 1.00 95.25 96 ILE A CA 1
ATOM 780 C C . ILE A 1 96 ? 2.806 7.980 -2.601 1.00 95.25 96 ILE A C 1
ATOM 782 O O . ILE A 1 96 ? 2.324 8.528 -1.616 1.00 95.25 96 ILE A O 1
ATOM 786 N N . SER A 1 97 ? 3.138 6.686 -2.607 1.00 94.69 97 SER A N 1
ATOM 787 C CA . SER A 1 97 ? 2.927 5.790 -1.465 1.00 94.69 97 SER A CA 1
ATOM 788 C C . SER A 1 97 ? 3.657 6.269 -0.211 1.00 94.69 97 SER A C 1
ATOM 790 O O . SER A 1 97 ? 3.067 6.265 0.867 1.00 94.69 97 SER A O 1
ATOM 792 N N . LEU A 1 98 ? 4.907 6.734 -0.343 1.00 95.19 98 LEU A N 1
ATOM 793 C CA . LEU A 1 98 ? 5.631 7.353 0.766 1.00 95.19 98 LEU A CA 1
ATOM 794 C C . LEU A 1 98 ? 4.863 8.572 1.290 1.00 95.19 98 LEU A C 1
ATOM 796 O O . LEU A 1 98 ? 4.583 8.652 2.478 1.00 95.19 98 LEU A O 1
ATOM 800 N N . ASN A 1 99 ? 4.489 9.508 0.417 1.00 95.50 99 ASN A N 1
ATOM 801 C CA . ASN A 1 99 ? 3.810 10.737 0.829 1.00 95.50 99 ASN A CA 1
ATOM 802 C C . ASN A 1 99 ? 2.458 10.481 1.500 1.00 95.50 99 ASN A C 1
ATOM 804 O O . ASN A 1 99 ? 2.187 11.098 2.524 1.00 95.50 99 ASN A O 1
ATOM 808 N N . LEU A 1 100 ? 1.646 9.568 0.964 1.00 95.75 100 LEU A N 1
ATOM 809 C CA . LEU A 1 100 ? 0.379 9.170 1.577 1.00 95.75 100 LEU A CA 1
ATOM 810 C C . LEU A 1 100 ? 0.623 8.572 2.954 1.00 95.75 100 LEU A C 1
ATOM 812 O O . LEU A 1 100 ? 0.075 9.045 3.942 1.00 95.75 100 LEU A O 1
ATOM 816 N N . SER A 1 101 ? 1.514 7.588 3.056 1.00 93.81 101 SER A N 1
ATOM 817 C CA . SER A 1 101 ? 1.734 6.927 4.335 1.00 93.81 101 SER A CA 1
ATOM 818 C C . SER A 1 101 ? 2.310 7.860 5.410 1.00 93.81 101 SER A C 1
ATOM 820 O O . SER A 1 101 ? 2.003 7.740 6.603 1.00 93.81 101 SER A O 1
ATOM 822 N N . LYS A 1 102 ? 3.084 8.872 5.004 1.00 94.75 102 LYS A N 1
ATOM 823 C CA . LYS A 1 102 ? 3.561 9.922 5.907 1.00 94.75 102 LYS A CA 1
ATOM 824 C C . LYS A 1 102 ? 2.435 10.744 6.545 1.00 94.75 102 LYS A C 1
ATOM 826 O O . LYS A 1 102 ? 2.662 11.292 7.621 1.00 94.75 102 LYS A O 1
ATOM 831 N N . GLN A 1 103 ? 1.263 10.839 5.920 1.00 94.75 103 GLN A N 1
ATOM 832 C CA . GLN A 1 103 ? 0.115 11.557 6.482 1.00 94.75 103 GLN A CA 1
ATOM 833 C C . GLN A 1 103 ? -0.551 10.771 7.622 1.00 94.75 103 GLN A C 1
ATOM 835 O O . GLN A 1 103 ? -1.120 11.374 8.523 1.00 94.75 103 GLN A O 1
ATOM 840 N N . TYR A 1 104 ? -0.438 9.437 7.612 1.00 93.75 104 TYR A N 1
ATOM 841 C CA . TYR A 1 104 ? -1.125 8.549 8.563 1.00 93.75 104 TYR A CA 1
ATOM 842 C C . TYR A 1 104 ? -0.210 7.870 9.592 1.00 93.75 104 TYR A C 1
ATOM 844 O O . TYR A 1 104 ? -0.700 7.246 10.531 1.00 93.75 104 TYR A O 1
ATOM 852 N N . SER A 1 105 ? 1.111 7.939 9.422 1.00 92.62 105 SER A N 1
ATOM 853 C CA . SER A 1 105 ? 2.088 7.387 10.374 1.00 92.62 105 SER A CA 1
ATOM 854 C C . SER A 1 105 ? 2.664 8.478 11.274 1.00 92.62 105 SER A C 1
ATOM 856 O O . SER A 1 105 ? 2.756 9.632 10.865 1.00 92.62 105 SER A O 1
ATOM 858 N N . ALA A 1 106 ? 3.137 8.129 12.471 1.00 91.25 106 ALA A N 1
ATOM 859 C CA . ALA A 1 106 ? 3.860 9.087 13.304 1.00 91.25 106 ALA A CA 1
ATOM 860 C C . ALA A 1 106 ? 5.207 9.482 12.649 1.00 91.25 106 ALA A C 1
ATOM 862 O O . ALA A 1 106 ? 5.816 8.639 11.971 1.00 91.25 106 ALA A O 1
ATOM 863 N N . PRO A 1 107 ? 5.699 10.724 12.847 1.00 89.75 107 PRO A N 1
ATOM 864 C CA . PRO A 1 107 ? 6.969 11.186 12.274 1.00 89.75 107 PRO A CA 1
ATOM 865 C C . PRO A 1 107 ? 8.165 10.308 12.654 1.00 89.75 107 PRO A C 1
ATOM 867 O O . PRO A 1 107 ? 9.042 10.077 11.824 1.00 89.75 107 PRO A O 1
ATOM 870 N N . VAL A 1 108 ? 8.163 9.779 13.880 1.00 92.25 108 VAL A N 1
ATOM 871 C CA . VAL A 1 108 ? 9.155 8.829 14.389 1.00 92.25 108 VAL A CA 1
ATOM 872 C C . VAL A 1 108 ? 8.438 7.515 14.687 1.00 92.25 108 VAL A C 1
ATOM 874 O O . VAL A 1 108 ? 7.730 7.392 15.681 1.00 92.25 108 VAL A O 1
ATOM 877 N N . SER A 1 109 ? 8.553 6.552 13.773 1.00 93.69 109 SER A N 1
ATOM 878 C CA . SER A 1 109 ? 7.934 5.227 13.890 1.00 93.69 109 SER A CA 1
ATOM 879 C C . SER A 1 109 ? 8.665 4.195 13.031 1.00 93.69 109 SER A C 1
ATOM 881 O O . SER A 1 109 ? 9.325 4.545 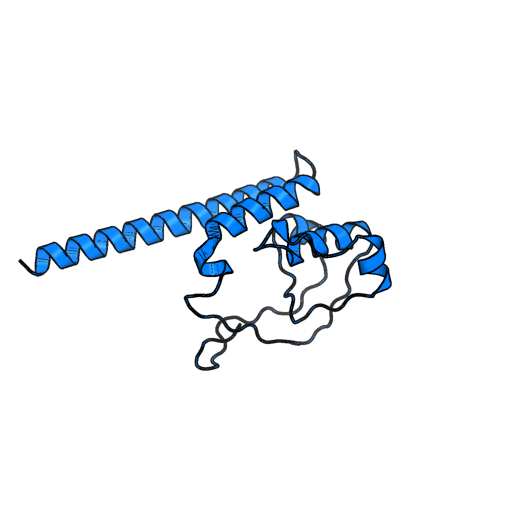12.047 1.00 93.69 109 SER A O 1
ATOM 883 N N . VAL A 1 110 ? 8.535 2.912 13.378 1.00 93.88 110 VAL A N 1
ATOM 884 C CA . VAL A 1 110 ? 9.118 1.813 12.588 1.00 93.88 110 VAL A CA 1
ATOM 885 C C . VAL A 1 110 ? 8.498 1.782 11.193 1.00 93.88 110 VAL A C 1
ATOM 887 O O . VAL A 1 110 ? 9.200 1.599 10.204 1.00 93.88 110 VAL A O 1
ATOM 890 N N . GLU A 1 111 ? 7.198 2.051 11.086 1.00 94.19 111 GLU A N 1
ATOM 891 C CA . GLU A 1 111 ? 6.478 2.138 9.820 1.00 94.19 111 GLU A CA 1
ATOM 892 C C . GLU A 1 111 ? 7.087 3.218 8.921 1.00 94.19 111 GLU A C 1
ATOM 894 O O . GLU A 1 111 ? 7.319 2.963 7.740 1.00 94.19 111 GLU A O 1
ATOM 899 N N . ARG A 1 112 ? 7.432 4.388 9.479 1.00 93.06 112 ARG A N 1
ATOM 900 C CA . ARG A 1 112 ? 8.097 5.470 8.739 1.00 93.06 112 ARG A CA 1
ATOM 901 C C . ARG A 1 112 ? 9.461 5.042 8.201 1.00 93.06 112 ARG A C 1
ATOM 903 O O . ARG A 1 112 ? 9.771 5.318 7.042 1.00 93.06 112 ARG A O 1
ATOM 910 N N . LEU A 1 113 ? 10.266 4.360 9.016 1.00 94.75 113 LEU A N 1
ATOM 911 C CA . LEU A 1 113 ? 11.568 3.836 8.592 1.00 94.75 113 LEU A CA 1
ATOM 912 C C . LEU A 1 113 ? 11.411 2.801 7.473 1.00 94.75 113 LEU A C 1
ATOM 914 O O . LEU A 1 113 ? 12.103 2.880 6.459 1.00 94.75 113 LEU A O 1
ATOM 918 N N . LEU A 1 114 ? 10.448 1.885 7.609 1.00 95.06 114 LEU A N 1
ATOM 919 C CA . LEU A 1 114 ? 10.142 0.881 6.590 1.00 95.06 114 LEU A CA 1
ATOM 920 C C . LEU A 1 114 ? 9.658 1.511 5.276 1.00 95.06 114 LEU A C 1
ATOM 922 O O . LEU A 1 114 ? 10.035 1.038 4.205 1.00 95.06 114 LEU A O 1
ATOM 926 N N . GLN A 1 115 ? 8.878 2.596 5.321 1.00 93.31 115 GLN A N 1
ATOM 927 C CA . GLN A 1 115 ? 8.476 3.328 4.113 1.00 93.31 115 GLN A CA 1
ATOM 928 C C . GLN A 1 115 ? 9.683 3.932 3.389 1.00 93.31 115 GLN A C 1
ATOM 930 O O . GLN A 1 115 ? 9.780 3.827 2.166 1.00 93.31 115 GLN A O 1
ATOM 935 N N . TYR A 1 116 ? 10.612 4.551 4.124 1.00 95.06 116 TYR A N 1
ATOM 936 C CA . TYR A 1 116 ? 11.840 5.082 3.532 1.00 95.06 116 TYR A CA 1
ATOM 937 C C . TYR A 1 116 ? 12.705 3.970 2.948 1.00 95.06 116 TYR A C 1
ATOM 939 O O . TYR A 1 116 ? 13.177 4.106 1.820 1.00 95.06 116 TYR A O 1
ATOM 947 N N . TYR A 1 117 ? 12.864 2.861 3.671 1.00 95.19 117 TYR A N 1
ATOM 948 C CA . TYR A 1 117 ? 13.550 1.679 3.162 1.00 95.19 117 TYR A CA 1
ATOM 949 C C . TYR A 1 117 ? 12.917 1.188 1.852 1.00 95.19 117 TYR A C 1
ATOM 951 O O . TYR A 1 117 ? 13.617 1.030 0.855 1.00 95.19 117 TYR A O 1
ATOM 959 N N . ASN A 1 118 ? 11.591 1.029 1.808 1.00 92.94 118 ASN A N 1
ATOM 960 C CA . ASN A 1 118 ? 10.869 0.607 0.607 1.00 92.94 118 ASN A CA 1
ATOM 961 C C . ASN A 1 118 ? 11.050 1.588 -0.559 1.00 92.94 118 ASN A C 1
ATOM 963 O O . ASN A 1 118 ? 11.308 1.161 -1.686 1.00 92.94 118 ASN A O 1
ATOM 967 N N . TYR A 1 119 ? 10.961 2.891 -0.291 1.00 94.62 119 TYR A N 1
ATOM 968 C CA . TYR A 1 119 ? 11.186 3.939 -1.282 1.00 94.62 119 TYR A CA 1
ATOM 969 C C . TYR A 1 119 ? 12.596 3.864 -1.884 1.00 94.62 119 TYR A C 1
ATOM 971 O O . TYR A 1 119 ? 12.748 3.828 -3.108 1.00 94.62 119 TYR A O 1
ATOM 979 N N . TRP A 1 120 ? 13.628 3.789 -1.040 1.00 95.19 120 TRP A N 1
ATOM 980 C CA . TRP A 1 120 ? 15.017 3.735 -1.491 1.00 95.19 120 TRP A CA 1
ATOM 981 C C . TRP A 1 120 ? 15.356 2.421 -2.184 1.00 95.19 120 TRP A C 1
ATOM 983 O O . TRP A 1 120 ? 15.997 2.444 -3.230 1.00 95.19 120 TRP A O 1
ATOM 993 N N . ARG A 1 121 ? 14.858 1.288 -1.680 1.00 94.38 121 ARG A N 1
ATOM 994 C CA . ARG A 1 121 ? 15.019 -0.026 -2.314 1.00 94.38 121 ARG A CA 1
ATOM 995 C C . ARG A 1 121 ? 14.501 -0.021 -3.754 1.00 94.38 121 ARG A C 1
ATOM 997 O O . ARG A 1 121 ? 15.193 -0.492 -4.652 1.00 94.38 121 ARG A O 1
ATOM 1004 N N . ILE A 1 122 ? 13.311 0.539 -3.988 1.00 91.62 122 ILE A N 1
ATOM 1005 C CA . ILE A 1 122 ? 12.716 0.644 -5.331 1.00 91.62 122 ILE A CA 1
ATOM 1006 C C . ILE A 1 122 ? 13.543 1.564 -6.238 1.00 91.62 122 ILE A C 1
ATOM 1008 O O . ILE A 1 122 ? 13.792 1.228 -7.397 1.00 91.62 122 ILE A O 1
ATOM 1012 N N . A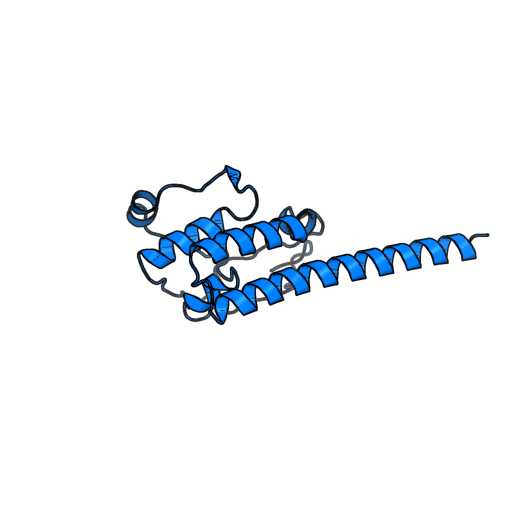RG A 1 123 ? 13.984 2.714 -5.713 1.00 92.00 123 ARG A N 1
ATOM 1013 C CA . ARG A 1 123 ? 14.797 3.686 -6.457 1.00 92.00 123 ARG A CA 1
ATOM 1014 C C . ARG A 1 123 ? 16.150 3.114 -6.870 1.00 92.00 123 ARG A C 1
ATOM 1016 O O . ARG A 1 123 ? 16.540 3.270 -8.023 1.00 92.00 123 ARG A O 1
ATOM 1023 N N . LEU A 1 124 ? 16.840 2.452 -5.944 1.00 91.38 124 LEU A N 1
ATOM 1024 C CA . LEU A 1 124 ? 18.142 1.833 -6.187 1.00 91.38 124 LEU A CA 1
ATOM 1025 C C . LEU A 1 124 ? 18.028 0.679 -7.183 1.00 91.38 124 LEU A C 1
ATOM 1027 O O . LEU A 1 124 ? 18.809 0.621 -8.124 1.00 91.38 124 LEU A O 1
ATOM 1031 N N . SER A 1 125 ? 17.019 -0.186 -7.037 1.00 88.69 125 SER A N 1
ATOM 1032 C CA . SER A 1 125 ? 16.774 -1.284 -7.981 1.00 88.69 125 SER A CA 1
ATOM 1033 C C . SER A 1 125 ? 16.601 -0.772 -9.415 1.00 88.69 125 SER A C 1
ATOM 1035 O O . SER A 1 125 ? 17.262 -1.271 -10.320 1.00 88.69 125 SER A O 1
ATOM 1037 N N . GLN A 1 126 ? 15.795 0.270 -9.636 1.00 85.19 126 GLN A N 1
ATOM 1038 C CA . GLN A 1 126 ? 15.639 0.850 -10.975 1.00 85.19 126 GLN A CA 1
ATOM 1039 C C . GLN A 1 126 ? 16.904 1.518 -11.507 1.00 85.19 126 GLN A C 1
ATOM 1041 O O . GLN A 1 126 ? 17.197 1.381 -12.692 1.00 85.19 126 GLN A O 1
ATOM 1046 N N . ALA A 1 127 ? 17.649 2.230 -10.656 1.00 86.31 127 ALA A N 1
ATOM 1047 C CA . ALA A 1 127 ? 18.913 2.838 -11.059 1.00 86.31 127 ALA A CA 1
ATOM 1048 C C . ALA A 1 127 ? 19.916 1.769 -11.519 1.00 86.31 127 ALA A C 1
ATOM 1050 O O . ALA A 1 127 ? 20.525 1.923 -12.574 1.00 86.31 127 ALA A O 1
ATOM 1051 N N . LEU A 1 128 ? 20.013 0.656 -10.784 1.00 85.88 128 LEU A N 1
ATOM 1052 C CA . LEU A 1 128 ? 20.859 -0.484 -11.142 1.00 85.88 128 LEU A CA 1
ATOM 1053 C C . LEU A 1 128 ? 20.397 -1.164 -12.438 1.00 85.88 128 LEU A C 1
ATOM 1055 O O . LEU A 1 128 ? 21.220 -1.430 -13.307 1.00 85.88 128 LEU A O 1
ATOM 1059 N N . HIS A 1 129 ? 19.092 -1.407 -12.612 1.00 81.75 129 HIS A N 1
ATOM 1060 C CA . HIS A 1 129 ? 18.566 -1.975 -13.860 1.00 81.75 129 HIS A CA 1
ATOM 1061 C C . HIS A 1 129 ? 18.866 -1.081 -15.070 1.00 81.75 129 HIS A C 1
ATOM 1063 O O . HIS A 1 129 ? 19.288 -1.578 -16.116 1.00 81.75 129 HIS A O 1
ATOM 1069 N N . HIS A 1 130 ? 18.693 0.235 -14.925 1.00 75.06 130 HIS A N 1
ATOM 1070 C CA . HIS A 1 130 ? 19.012 1.195 -15.976 1.00 75.06 130 HIS A CA 1
ATOM 1071 C C . HIS A 1 130 ? 20.514 1.196 -16.303 1.00 75.06 130 HIS A C 1
ATOM 1073 O O . HIS A 1 130 ? 20.886 1.156 -17.477 1.00 75.06 130 HIS A O 1
ATOM 1079 N N . ASP A 1 131 ? 21.383 1.191 -15.291 1.00 77.88 131 ASP A N 1
ATOM 1080 C CA . ASP A 1 131 ? 22.836 1.162 -15.483 1.00 77.88 131 ASP A CA 1
ATOM 1081 C C . ASP A 1 131 ? 23.293 -0.117 -16.204 1.00 77.88 131 ASP A C 1
ATOM 1083 O O . ASP A 1 131 ? 23.930 -0.038 -17.254 1.00 77.88 131 ASP A O 1
ATOM 1087 N N . ILE A 1 132 ? 22.848 -1.295 -15.747 1.00 74.88 132 ILE A N 1
ATOM 1088 C CA . ILE A 1 132 ? 23.149 -2.582 -16.398 1.00 74.88 132 ILE A CA 1
ATOM 1089 C C . ILE A 1 132 ? 22.681 -2.581 -17.859 1.00 74.88 132 ILE A C 1
ATOM 1091 O O . ILE A 1 132 ? 23.452 -2.927 -18.754 1.00 74.88 132 ILE A O 1
ATOM 1095 N N . SER A 1 133 ? 21.444 -2.148 -18.131 1.00 73.88 133 SER A N 1
ATOM 1096 C CA . SER A 1 133 ? 20.922 -2.096 -19.505 1.00 73.88 133 SER A CA 1
ATOM 1097 C C . SER A 1 133 ? 21.747 -1.168 -20.409 1.00 73.88 133 SER A C 1
ATOM 1099 O O . SER A 1 133 ? 22.012 -1.490 -21.570 1.00 73.88 133 SER A O 1
ATOM 1101 N N . THR A 1 134 ? 22.239 -0.055 -19.856 1.00 73.44 134 THR A N 1
ATOM 1102 C CA . THR A 1 134 ? 23.092 0.906 -20.563 1.00 73.44 134 THR A CA 1
ATOM 1103 C C . THR A 1 134 ? 24.474 0.316 -20.844 1.00 73.44 134 THR A C 1
ATOM 1105 O O . THR A 1 134 ? 25.002 0.481 -21.946 1.00 73.44 134 THR A O 1
ATOM 1108 N N . GLN A 1 135 ? 25.064 -0.388 -19.875 1.00 72.75 135 GLN A N 1
ATOM 1109 C CA . GLN A 1 135 ? 26.361 -1.050 -20.023 1.00 72.75 135 GLN A CA 1
ATOM 1110 C C . GLN A 1 135 ? 26.309 -2.163 -21.078 1.00 72.75 135 GLN A C 1
ATOM 1112 O O . GLN A 1 135 ? 27.158 -2.185 -21.968 1.00 72.75 135 GLN A O 1
ATOM 1117 N N . VAL A 1 136 ? 25.273 -3.009 -21.062 1.00 72.75 136 VAL A N 1
ATOM 1118 C CA . VAL A 1 136 ? 25.052 -4.051 -22.084 1.00 72.75 136 VAL A CA 1
ATOM 1119 C C . VAL A 1 136 ? 24.885 -3.432 -23.477 1.00 72.75 136 VAL A C 1
ATOM 1121 O O . VAL A 1 136 ? 25.536 -3.859 -24.429 1.00 72.75 136 VAL A O 1
ATOM 1124 N N . ALA A 1 137 ? 24.090 -2.365 -23.609 1.00 75.31 137 ALA A N 1
ATOM 1125 C CA . ALA A 1 137 ? 23.907 -1.667 -24.885 1.00 75.31 137 ALA A CA 1
ATOM 1126 C C . ALA A 1 137 ? 25.188 -0.980 -25.403 1.00 75.31 137 ALA A C 1
ATOM 1128 O O . ALA A 1 137 ? 25.343 -0.780 -26.611 1.00 75.31 137 ALA A O 1
ATOM 1129 N N . ARG A 1 138 ? 26.102 -0.580 -24.508 1.00 74.31 138 ARG A N 1
ATOM 1130 C CA . ARG A 1 138 ? 27.434 -0.064 -24.870 1.00 74.31 138 ARG A CA 1
ATOM 1131 C C . ARG A 1 138 ? 28.379 -1.184 -25.297 1.00 74.31 138 ARG A C 1
ATOM 1133 O O . ARG A 1 138 ? 29.104 -0.996 -26.267 1.00 74.31 138 ARG A O 1
ATOM 1140 N N . PHE A 1 139 ? 28.360 -2.325 -24.607 1.00 76.94 139 PHE A N 1
ATOM 1141 C CA . PHE A 1 139 ? 29.165 -3.497 -24.954 1.00 76.94 139 PHE A CA 1
ATOM 1142 C C . PHE A 1 139 ? 28.798 -4.036 -26.342 1.00 76.94 139 PHE A C 1
ATOM 1144 O O . PHE A 1 139 ? 29.668 -4.120 -27.202 1.00 76.94 139 PHE A O 1
ATOM 1151 N N . ASN A 1 140 ? 27.506 -4.258 -26.607 1.00 74.25 140 ASN A N 1
ATOM 1152 C CA . ASN A 1 140 ? 27.030 -4.762 -27.902 1.00 74.25 140 ASN A CA 1
ATOM 1153 C C . ASN A 1 140 ? 27.373 -3.831 -29.080 1.00 74.25 140 ASN A C 1
ATOM 1155 O O . ASN A 1 140 ? 27.599 -4.293 -30.190 1.00 74.25 140 ASN A O 1
ATOM 1159 N N . ARG A 1 141 ? 27.446 -2.511 -28.852 1.00 72.44 141 ARG A N 1
ATOM 1160 C CA . ARG A 1 141 ? 27.887 -1.546 -29.876 1.00 72.44 141 ARG A CA 1
ATOM 1161 C C . ARG A 1 141 ? 29.386 -1.600 -30.163 1.00 72.44 141 ARG A C 1
ATOM 1163 O O . ARG A 1 141 ? 29.788 -1.208 -31.249 1.00 72.44 141 ARG A O 1
ATOM 1170 N N . LYS A 1 142 ? 30.206 -2.042 -29.207 1.00 68.38 142 LYS A N 1
ATOM 1171 C CA . LYS A 1 142 ? 31.656 -2.186 -29.395 1.00 68.38 142 LYS A CA 1
ATOM 1172 C C . LYS A 1 142 ? 32.047 -3.501 -30.066 1.00 68.38 142 LYS A C 1
ATOM 1174 O O . LYS A 1 142 ? 33.117 -3.550 -30.642 1.00 68.38 142 LYS A O 1
ATOM 1179 N N . THR A 1 143 ? 31.222 -4.541 -29.960 1.00 63.81 143 THR A N 1
ATOM 1180 C CA . THR A 1 143 ? 31.473 -5.858 -30.572 1.00 63.81 143 THR A CA 1
ATOM 1181 C C . THR A 1 143 ? 30.953 -5.983 -32.006 1.00 63.81 143 THR A C 1
ATOM 1183 O O . THR A 1 143 ? 31.281 -6.951 -32.681 1.00 63.81 143 THR A O 1
ATOM 1186 N N . LEU A 1 144 ? 30.130 -5.033 -32.463 1.00 56.38 144 LEU A N 1
ATOM 1187 C CA . LEU A 1 144 ? 29.606 -4.954 -33.835 1.00 56.38 144 LEU A CA 1
ATOM 1188 C C . LEU A 1 144 ? 30.452 -4.059 -34.768 1.00 56.38 144 LEU A C 1
ATOM 1190 O O . LEU A 1 144 ? 30.081 -3.895 -35.927 1.00 56.38 144 LEU A O 1
ATOM 1194 N N . ASN A 1 145 ? 31.561 -3.504 -34.268 1.00 46.38 145 ASN A N 1
ATOM 1195 C CA . ASN A 1 145 ? 32.592 -2.781 -35.023 1.00 46.38 145 ASN A CA 1
ATOM 1196 C C . ASN A 1 145 ? 33.910 -3.552 -34.937 1.00 46.38 145 ASN A C 1
ATOM 1198 O O . ASN A 1 145 ? 34.703 -3.443 -35.894 1.00 46.38 145 ASN A O 1
#

pLDDT: mean 89.99, std 8.58, range [46.38, 97.81]

Radius of gyration: 18.43 Å; chains: 1; bounding box: 54×33×49 Å

Foldseek 3Di:
DAEPVRHDPDDDFWDFFDLLVLLQDPPDDPQPDDDDPVLCVVQDHFPCVLVACRVSLSVNSSSVVDTDDIDRDDRDDDYDDCPDPCNVCVLSVLVSSLVSSVVRDDPDDPSNVSSVVSNVVSVVVVVVVVVVVVVVVVVVVVVVD

Secondary structure (DSSP, 8-state):
-B-TTS-B---PPP----HHHHTT-----GGG----HHHHHHH-S--GGGSS-HHHHHHHHHHHH-PPP--SS-----B--TT-HHHHTHHHHHHHHHHHHHHHS-SSSHHHHHHHHHHHHHHHHHHHHHHHHHHHHHHHHHH--

Sequence (145 aa):
IITDSGRVFLCHQPEPYNKRRLLSQCYIGQPSCFYRKELLQKVGLLNVDLHLAMDYDLWLRFAQEAPAGVIKAILSNLRFYENTKSALFINKVARISLNLSKQYSAPVSVERLLQYYNYWRIRLSQALHHDISTQVARFNRKTLN